Protein AF-A0A7C5XK31-F1 (afdb_monomer_lite)

Foldseek 3Di:
DDPPPPPPLLVLLLVLQVVVCVVPVDHDQLVSSCVVVVHDSVSSVVSVVVCVVVPND

Structure (mmCIF, N/CA/C/O backbone):
data_AF-A0A7C5XK31-F1
#
_entry.id   AF-A0A7C5XK31-F1
#
loop_
_atom_site.group_PDB
_atom_site.id
_atom_site.type_symbol
_atom_site.label_atom_id
_atom_site.label_alt_id
_atom_site.label_comp_id
_atom_site.label_asym_id
_atom_site.label_entity_id
_atom_site.label_seq_id
_atom_site.pdbx_PDB_ins_code
_atom_site.Cartn_x
_atom_site.Cartn_y
_atom_site.Cartn_z
_atom_site.occupancy
_atom_site.B_iso_or_equiv
_atom_site.auth_seq_id
_atom_site.auth_comp_id
_atom_site.auth_asym_id
_atom_site.auth_atom_id
_atom_site.pdbx_PDB_model_num
ATOM 1 N N . MET A 1 1 ? 4.768 -27.078 -7.355 1.00 38.94 1 MET A N 1
ATOM 2 C CA . MET A 1 1 ? 4.261 -25.757 -7.776 1.00 38.94 1 MET A CA 1
ATOM 3 C C . MET A 1 1 ? 5.132 -24.721 -7.082 1.00 38.94 1 MET A C 1
ATOM 5 O O . MET A 1 1 ? 5.063 -24.630 -5.864 1.00 38.94 1 MET A O 1
ATOM 9 N N . MET A 1 2 ? 6.059 -24.071 -7.792 1.00 39.78 2 MET A N 1
ATOM 10 C CA . MET A 1 2 ? 6.831 -22.975 -7.194 1.00 39.78 2 MET A CA 1
ATOM 11 C C . MET A 1 2 ? 5.884 -21.786 -7.051 1.00 39.78 2 MET A C 1
ATOM 13 O O . MET A 1 2 ? 5.386 -21.281 -8.050 1.00 39.78 2 MET A O 1
ATOM 17 N N . VAL A 1 3 ? 5.591 -21.384 -5.816 1.00 54.78 3 VAL A N 1
ATOM 18 C CA . VAL A 1 3 ? 4.994 -20.072 -5.562 1.00 54.78 3 VAL A CA 1
ATOM 19 C C . VAL A 1 3 ? 6.114 -19.076 -5.825 1.00 54.78 3 VAL A C 1
ATOM 21 O O . VAL A 1 3 ? 7.058 -19.000 -5.037 1.00 54.78 3 VAL A O 1
ATOM 24 N N . GLU A 1 4 ? 6.075 -18.382 -6.961 1.00 62.88 4 GLU A N 1
ATOM 25 C CA . GLU A 1 4 ? 7.000 -17.276 -7.184 1.00 62.88 4 GLU A CA 1
ATOM 26 C C . GLU A 1 4 ? 6.852 -16.283 -6.031 1.00 62.88 4 GLU A C 1
ATOM 28 O O . GLU A 1 4 ? 5.748 -15.874 -5.659 1.00 62.88 4 GLU A O 1
ATOM 33 N N . LYS A 1 5 ? 7.978 -15.953 -5.398 1.00 76.81 5 LYS A N 1
ATOM 34 C CA . LYS A 1 5 ? 7.977 -15.048 -4.257 1.00 76.81 5 LYS A CA 1
ATOM 35 C C . LYS A 1 5 ? 7.600 -13.663 -4.766 1.00 76.81 5 LYS A C 1
ATOM 37 O O . LYS A 1 5 ? 8.329 -13.085 -5.569 1.00 76.81 5 LYS A O 1
ATOM 42 N N . LEU A 1 6 ? 6.475 -13.142 -4.278 1.00 83.38 6 LEU A N 1
ATOM 43 C CA . LEU A 1 6 ? 6.020 -11.795 -4.597 1.00 83.38 6 LEU A CA 1
ATOM 44 C C . LEU A 1 6 ? 7.172 -10.798 -4.347 1.00 83.38 6 LEU A C 1
ATOM 46 O O . LEU A 1 6 ? 7.801 -10.873 -3.281 1.00 83.38 6 LEU A O 1
ATOM 50 N N . PRO A 1 7 ? 7.464 -9.873 -5.282 1.00 90.25 7 PRO A N 1
ATOM 51 C CA . PRO A 1 7 ? 8.442 -8.819 -5.053 1.00 90.25 7 PRO A CA 1
ATOM 52 C C . PRO A 1 7 ? 8.205 -8.119 -3.712 1.00 90.25 7 PRO A C 1
ATOM 54 O O . PRO A 1 7 ? 7.060 -7.876 -3.321 1.00 90.25 7 PRO A O 1
ATOM 57 N N . SER A 1 8 ? 9.283 -7.774 -3.005 1.00 91.12 8 SER A N 1
ATOM 58 C CA . SER A 1 8 ? 9.205 -7.217 -1.646 1.00 91.12 8 SER A CA 1
ATOM 59 C C . SER A 1 8 ? 8.301 -5.984 -1.565 1.00 91.12 8 SER A C 1
ATOM 61 O O . SER A 1 8 ? 7.510 -5.867 -0.635 1.00 91.12 8 SER A O 1
ATOM 63 N N . THR A 1 9 ? 8.340 -5.110 -2.573 1.00 94.38 9 THR A N 1
ATOM 64 C CA . THR A 1 9 ? 7.456 -3.941 -2.671 1.00 94.38 9 THR A CA 1
ATOM 65 C C . THR A 1 9 ? 5.978 -4.326 -2.716 1.00 94.38 9 THR A C 1
ATOM 67 O O . THR A 1 9 ? 5.168 -3.713 -2.026 1.00 94.38 9 THR A O 1
ATOM 70 N N . TYR A 1 10 ? 5.614 -5.357 -3.481 1.00 96.19 10 TYR A N 1
ATOM 71 C CA . TYR A 1 10 ? 4.229 -5.823 -3.571 1.00 96.19 10 TYR A CA 1
ATOM 72 C C . TYR A 1 10 ? 3.762 -6.428 -2.249 1.00 96.19 10 TYR A C 1
ATOM 74 O O . TYR A 1 10 ? 2.649 -6.142 -1.814 1.00 96.19 10 TYR A O 1
ATOM 82 N N . ALA A 1 11 ? 4.623 -7.199 -1.578 1.00 96.06 11 ALA A N 1
ATOM 83 C CA . ALA A 1 11 ? 4.304 -7.783 -0.278 1.00 96.06 11 ALA A CA 1
ATOM 84 C C . ALA A 1 11 ? 4.099 -6.695 0.788 1.00 96.06 11 ALA A C 1
ATOM 86 O O . ALA A 1 11 ? 3.104 -6.721 1.509 1.00 96.06 11 ALA A O 1
ATOM 87 N N . SER A 1 12 ? 4.984 -5.694 0.843 1.00 97.69 12 SER A N 1
ATOM 88 C CA . SER A 1 12 ? 4.857 -4.562 1.768 1.00 97.69 12 SER A CA 1
ATOM 89 C C . SER A 1 12 ? 3.581 -3.754 1.529 1.00 97.69 12 SER A C 1
ATOM 91 O O . SER A 1 12 ? 2.901 -3.387 2.485 1.00 97.69 12 SER A O 1
ATOM 93 N N . ILE A 1 13 ? 3.221 -3.508 0.266 1.00 98.06 13 ILE A N 1
ATOM 94 C CA . ILE A 1 13 ? 1.991 -2.788 -0.097 1.00 98.06 13 ILE A CA 1
ATOM 95 C C . ILE A 1 13 ? 0.746 -3.592 0.277 1.00 98.06 13 ILE A C 1
ATOM 97 O O . ILE A 1 13 ? -0.190 -3.024 0.835 1.00 98.06 13 ILE A O 1
ATOM 101 N N . LEU A 1 14 ? 0.733 -4.901 0.013 1.00 97.19 14 LEU A N 1
ATOM 102 C CA . LEU A 1 14 ? -0.397 -5.763 0.356 1.00 97.19 14 LEU A CA 1
ATOM 103 C C . LEU A 1 14 ? -0.592 -5.851 1.876 1.00 97.19 14 LEU A C 1
ATOM 105 O O . LEU A 1 14 ? -1.714 -5.704 2.357 1.00 97.19 14 LEU A O 1
ATOM 109 N N . ASN A 1 15 ? 0.494 -6.001 2.639 1.00 97.69 15 ASN A N 1
ATOM 110 C CA . ASN A 1 15 ? 0.443 -5.997 4.102 1.00 97.69 15 ASN A CA 1
ATOM 111 C C . ASN A 1 15 ? -0.077 -4.656 4.639 1.00 97.69 15 ASN A C 1
ATOM 113 O O . ASN A 1 15 ? -1.004 -4.636 5.446 1.00 97.69 15 ASN A O 1
ATOM 117 N N . ALA A 1 16 ? 0.446 -3.532 4.137 1.00 98.31 16 ALA A N 1
ATOM 118 C CA . ALA A 1 16 ? -0.018 -2.204 4.531 1.00 98.31 16 ALA A CA 1
ATOM 119 C C . ALA A 1 16 ? -1.506 -1.985 4.212 1.00 98.31 16 ALA A C 1
ATOM 121 O O . ALA A 1 16 ? -2.234 -1.434 5.037 1.00 98.31 16 ALA A O 1
ATOM 122 N N . LEU A 1 17 ? -1.968 -2.446 3.046 1.00 98.19 17 LEU A N 1
ATOM 123 C CA . LEU A 1 17 ? -3.375 -2.393 2.658 1.00 98.19 17 LEU A CA 1
ATOM 124 C C . LEU A 1 17 ? -4.259 -3.172 3.639 1.00 98.19 17 LEU A C 1
ATOM 126 O O . LEU A 1 17 ? -5.259 -2.633 4.114 1.00 98.19 17 LEU A O 1
ATOM 130 N N . VAL A 1 18 ? -3.897 -4.421 3.950 1.00 97.81 18 VAL A N 1
ATOM 131 C CA . VAL A 1 18 ? -4.664 -5.277 4.868 1.00 97.81 18 VAL A CA 1
ATOM 132 C C . VAL A 1 18 ? -4.699 -4.674 6.268 1.00 97.81 18 VAL A C 1
ATOM 134 O O . VAL A 1 18 ? -5.773 -4.591 6.858 1.00 97.81 18 VAL A O 1
ATOM 137 N N . GLU A 1 19 ? -3.567 -4.200 6.791 1.00 98.38 19 GLU A N 1
ATOM 138 C CA . GLU A 1 19 ? -3.500 -3.555 8.107 1.00 98.38 19 GLU A CA 1
ATOM 139 C C . GLU A 1 19 ? -4.428 -2.336 8.197 1.00 98.38 19 GLU A C 1
ATOM 141 O O . GLU A 1 19 ? -5.240 -2.233 9.120 1.00 98.38 19 GLU A O 1
ATOM 146 N N . LEU A 1 20 ? -4.355 -1.431 7.215 1.00 98.38 20 LEU A N 1
ATOM 147 C CA . LEU A 1 20 ? -5.185 -0.225 7.178 1.00 98.38 20 LEU A CA 1
ATOM 148 C C . LEU A 1 20 ? -6.674 -0.565 7.023 1.00 98.38 20 LEU A C 1
ATOM 150 O O . LEU A 1 20 ? -7.524 0.029 7.697 1.00 98.38 20 LEU A O 1
ATOM 154 N N . TYR A 1 21 ? -7.004 -1.546 6.179 1.00 98.19 21 TYR A N 1
ATOM 155 C CA . TYR A 1 21 ? -8.378 -2.014 6.012 1.00 98.19 21 TYR A CA 1
ATOM 156 C C . TYR A 1 21 ? -8.914 -2.645 7.297 1.00 98.19 21 TYR A C 1
ATOM 158 O O . TYR A 1 21 ? -10.043 -2.372 7.697 1.00 98.19 21 TYR A O 1
ATOM 166 N N . MET A 1 22 ? -8.116 -3.460 7.987 1.00 98.12 22 MET A N 1
ATOM 167 C CA . MET A 1 22 ? -8.536 -4.093 9.236 1.00 98.12 22 MET A CA 1
ATOM 168 C C . MET A 1 22 ? -8.778 -3.074 10.350 1.00 98.12 22 MET A C 1
ATOM 170 O O . MET A 1 22 ? -9.729 -3.256 11.110 1.00 98.12 22 MET A O 1
ATOM 174 N N . ALA A 1 23 ? -7.986 -2.001 10.406 1.00 98.06 23 ALA A N 1
ATOM 175 C CA . ALA A 1 23 ? -8.142 -0.930 11.387 1.00 98.06 23 ALA A CA 1
ATOM 176 C C . ALA A 1 23 ? -9.368 -0.038 11.128 1.00 98.06 23 ALA A C 1
ATOM 178 O O . ALA A 1 23 ? -10.010 0.418 12.071 1.00 98.06 23 ALA A O 1
ATOM 179 N N . THR A 1 24 ? -9.700 0.226 9.861 1.00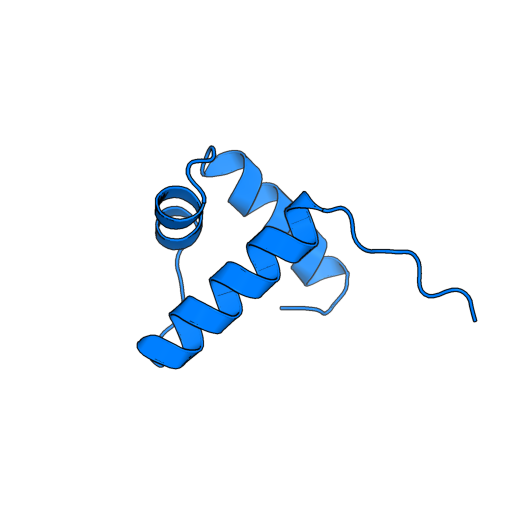 97.25 24 THR A N 1
ATOM 180 C CA . THR A 1 24 ? -10.719 1.231 9.498 1.00 97.25 24 THR A CA 1
ATOM 181 C C . THR A 1 24 ? -12.030 0.642 8.983 1.00 97.25 24 THR A C 1
ATOM 183 O O . THR A 1 24 ? -13.054 1.324 9.015 1.00 97.25 24 THR A O 1
ATOM 186 N N . LYS A 1 25 ? -12.000 -0.600 8.481 1.00 96.94 25 LYS A N 1
ATOM 187 C CA . LYS A 1 25 ? -13.083 -1.275 7.744 1.00 96.94 25 LYS A CA 1
ATOM 188 C C . LYS A 1 25 ? -13.625 -0.441 6.575 1.00 96.94 25 LYS A C 1
ATOM 190 O O . LYS A 1 25 ? -14.817 -0.471 6.279 1.00 96.94 25 LYS A O 1
ATOM 195 N N . ARG A 1 26 ? -12.751 0.329 5.917 1.00 96.06 26 ARG A N 1
ATOM 196 C CA . ARG A 1 26 ? -13.080 1.218 4.792 1.00 96.06 26 ARG A CA 1
ATOM 197 C C . ARG A 1 26 ? -12.121 1.004 3.621 1.00 96.06 26 ARG A C 1
ATOM 199 O O . ARG A 1 26 ? -10.999 0.558 3.846 1.00 96.06 26 ARG A O 1
ATOM 206 N N . PRO A 1 27 ? -12.522 1.345 2.382 1.00 96.44 27 PRO A N 1
ATOM 207 C CA . PRO A 1 27 ? -11.603 1.363 1.249 1.00 96.44 27 PRO A CA 1
ATOM 208 C C . PRO A 1 27 ? -10.381 2.244 1.533 1.00 96.44 27 PRO A C 1
ATOM 210 O O . PRO A 1 27 ? -10.524 3.360 2.034 1.00 96.44 27 PRO A O 1
ATOM 213 N N . ILE A 1 28 ? -9.194 1.744 1.194 1.00 98.19 28 ILE A N 1
ATOM 214 C CA . ILE A 1 28 ? -7.912 2.401 1.478 1.00 98.19 28 ILE A CA 1
ATOM 215 C C . ILE A 1 28 ? -7.396 3.092 0.221 1.00 98.19 28 ILE A C 1
ATOM 217 O O . ILE A 1 28 ? -7.405 2.504 -0.864 1.00 98.19 28 ILE A O 1
ATOM 221 N N . LYS A 1 29 ? -6.944 4.343 0.353 1.00 97.88 29 LYS A N 1
ATOM 222 C CA . LYS A 1 29 ? -6.380 5.102 -0.767 1.00 97.88 29 LYS A CA 1
ATOM 223 C C . LYS A 1 29 ? -4.894 4.786 -0.921 1.00 97.88 29 LYS A C 1
ATOM 225 O O . LYS A 1 29 ? -4.201 4.490 0.049 1.00 97.88 29 LYS A O 1
ATOM 230 N N . SER A 1 30 ? -4.373 4.940 -2.138 1.00 97.94 30 SER A N 1
ATOM 231 C CA . SER A 1 30 ? -2.934 4.799 -2.409 1.00 97.94 30 SER A CA 1
ATOM 232 C C . SER A 1 30 ? -2.078 5.723 -1.545 1.00 97.94 30 SER A C 1
ATOM 234 O O . SER A 1 30 ? -1.004 5.317 -1.109 1.00 97.94 30 SER A O 1
ATOM 236 N N . LYS A 1 31 ? -2.570 6.937 -1.265 1.00 98.56 31 LYS A N 1
ATOM 237 C CA . LYS A 1 31 ? -1.894 7.902 -0.394 1.00 98.56 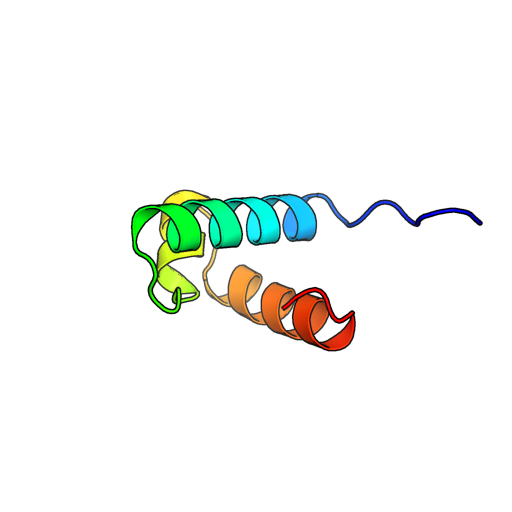31 LYS A CA 1
ATOM 238 C C . LYS A 1 31 ? -1.691 7.369 1.027 1.00 98.56 31 LYS A C 1
ATOM 240 O O . LYS A 1 31 ? -0.594 7.487 1.547 1.00 98.56 31 LYS A O 1
ATOM 245 N N . ASP A 1 32 ? -2.694 6.714 1.610 1.00 98.56 32 ASP A N 1
ATOM 246 C CA . ASP A 1 32 ? -2.605 6.200 2.985 1.00 98.56 32 ASP A CA 1
ATOM 247 C C . ASP A 1 32 ? -1.514 5.120 3.110 1.00 98.56 32 ASP A C 1
ATOM 249 O O . ASP A 1 32 ? -0.762 5.068 4.083 1.00 98.56 32 ASP A O 1
ATOM 253 N N . ILE A 1 33 ? -1.389 4.272 2.084 1.00 98.56 33 ILE A N 1
ATOM 254 C CA . ILE A 1 33 ? -0.338 3.251 1.999 1.00 98.56 33 ILE A CA 1
ATOM 255 C C . ILE A 1 33 ? 1.033 3.904 1.785 1.00 98.56 33 ILE A C 1
ATOM 257 O O . ILE A 1 33 ? 2.013 3.488 2.402 1.00 98.56 33 ILE A O 1
ATOM 261 N N . ALA A 1 34 ? 1.109 4.916 0.918 1.00 98.69 34 ALA A N 1
ATOM 262 C CA . ALA A 1 34 ? 2.337 5.650 0.627 1.00 98.69 34 ALA A CA 1
ATOM 263 C C . ALA A 1 34 ? 2.887 6.344 1.881 1.00 98.69 34 ALA A C 1
ATOM 265 O O . ALA A 1 34 ? 4.062 6.173 2.203 1.00 98.69 34 ALA A O 1
ATOM 266 N N . ASP A 1 35 ? 2.015 7.034 2.621 1.00 98.69 35 ASP A N 1
ATOM 267 C CA . ASP A 1 35 ? 2.342 7.719 3.871 1.00 98.69 35 ASP A CA 1
ATOM 268 C C . ASP A 1 35 ? 2.819 6.714 4.936 1.00 98.69 35 ASP A C 1
ATOM 270 O O . ASP A 1 35 ? 3.831 6.944 5.596 1.00 98.69 35 ASP A O 1
ATOM 274 N N . LYS A 1 36 ? 2.156 5.552 5.060 1.00 98.25 36 LYS A N 1
ATOM 275 C CA . LYS A 1 36 ? 2.554 4.487 6.001 1.00 98.25 36 LYS A CA 1
ATOM 276 C C . LYS A 1 36 ? 3.907 3.855 5.663 1.00 98.25 36 LYS A C 1
ATOM 278 O O . LYS A 1 36 ? 4.651 3.498 6.572 1.00 98.25 36 LYS A O 1
ATOM 283 N N . LEU A 1 37 ? 4.200 3.655 4.379 1.00 98.06 37 LEU A N 1
ATOM 284 C CA . LEU A 1 37 ? 5.421 2.982 3.925 1.00 98.06 37 LEU A CA 1
ATOM 285 C C . LEU A 1 37 ? 6.586 3.943 3.655 1.00 98.06 37 LEU A C 1
ATOM 287 O O . LEU A 1 37 ? 7.701 3.477 3.431 1.00 98.06 37 LEU A O 1
ATOM 291 N N . GLY A 1 38 ? 6.351 5.257 3.653 1.00 98.25 38 GLY A N 1
ATOM 292 C CA . GLY A 1 38 ? 7.368 6.256 3.327 1.00 98.25 38 GLY A CA 1
ATOM 293 C C . GLY A 1 38 ? 7.850 6.176 1.874 1.00 98.25 38 GLY A C 1
ATOM 294 O O . GLY A 1 38 ? 9.029 6.397 1.607 1.00 98.25 38 GLY A O 1
ATOM 295 N N . ILE A 1 39 ? 6.964 5.826 0.933 1.00 97.88 39 ILE A N 1
ATOM 296 C CA . ILE A 1 39 ? 7.299 5.677 -0.495 1.00 97.88 39 ILE A CA 1
ATOM 297 C C . ILE A 1 39 ? 6.433 6.569 -1.385 1.00 97.88 39 ILE A C 1
ATOM 299 O O . ILE A 1 39 ? 5.417 7.110 -0.963 1.00 97.88 39 ILE A O 1
ATOM 303 N N . ASN A 1 40 ? 6.819 6.709 -2.654 1.00 98.31 40 ASN A N 1
ATOM 304 C CA . ASN A 1 40 ? 6.061 7.499 -3.620 1.00 98.31 40 ASN A CA 1
ATOM 305 C C . ASN A 1 40 ? 4.671 6.888 -3.901 1.00 98.31 40 ASN A C 1
ATOM 307 O O . ASN A 1 40 ? 4.550 5.695 -4.191 1.00 98.31 40 ASN A O 1
ATOM 311 N N . GLU A 1 41 ? 3.624 7.719 -3.895 1.00 98.31 41 GLU A N 1
ATOM 312 C CA . GLU A 1 41 ? 2.248 7.275 -4.155 1.00 98.31 41 GLU A CA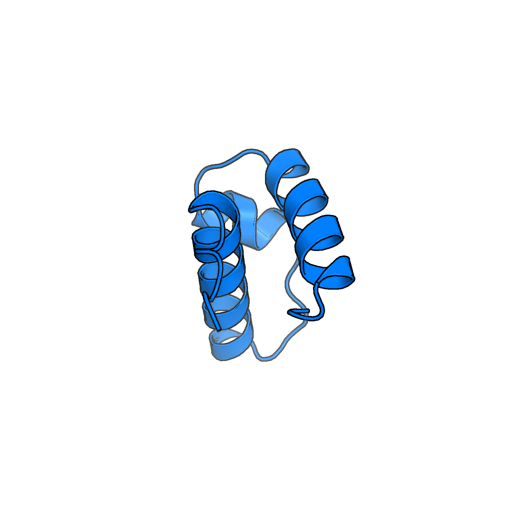 1
ATOM 313 C C . GLU A 1 41 ? 2.066 6.659 -5.556 1.00 98.31 41 GLU A C 1
ATOM 315 O O . GLU A 1 41 ? 1.314 5.699 -5.722 1.00 98.31 41 GLU A O 1
ATOM 320 N N . GLY A 1 42 ? 2.782 7.152 -6.569 1.00 98.31 42 GLY A N 1
ATOM 321 C CA . GLY A 1 42 ? 2.785 6.584 -7.919 1.00 98.31 42 GLY A CA 1
ATOM 322 C C . GLY A 1 42 ? 3.294 5.140 -7.949 1.00 98.31 42 GLY A C 1
ATOM 323 O O . GLY A 1 42 ? 2.698 4.294 -8.616 1.00 98.31 42 GLY A O 1
ATOM 324 N N . THR A 1 43 ? 4.319 4.820 -7.153 1.00 97.56 43 THR A N 1
ATOM 325 C CA . THR A 1 43 ? 4.805 3.440 -6.981 1.00 97.56 43 THR A CA 1
ATOM 326 C C . THR A 1 43 ? 3.725 2.543 -6.383 1.00 97.56 43 THR A C 1
ATOM 328 O O . THR A 1 43 ? 3.538 1.412 -6.842 1.00 97.56 43 THR A O 1
ATOM 331 N N . VAL A 1 44 ? 2.972 3.050 -5.399 1.00 98.50 44 VAL A N 1
ATOM 332 C CA . VAL A 1 44 ? 1.840 2.322 -4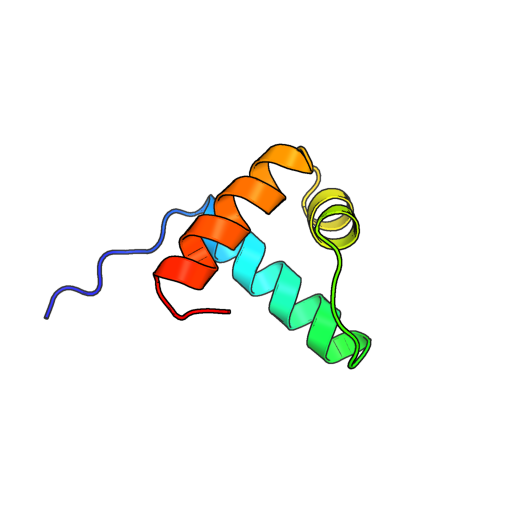.808 1.00 98.50 44 VAL A CA 1
ATOM 333 C C . VAL A 1 44 ? 0.763 2.063 -5.854 1.00 98.50 44 VAL A C 1
ATOM 335 O O . VAL A 1 44 ? 0.347 0.920 -6.017 1.00 98.50 44 VAL A O 1
ATOM 338 N N . ARG A 1 45 ? 0.345 3.086 -6.610 1.00 98.19 45 ARG A N 1
ATOM 339 C CA . ARG A 1 45 ? -0.690 2.949 -7.649 1.00 98.19 45 ARG A CA 1
ATOM 340 C C . ARG A 1 45 ? -0.303 1.914 -8.705 1.00 98.19 45 ARG A C 1
ATOM 342 O O . ARG A 1 45 ? -1.101 1.025 -8.990 1.00 98.19 45 ARG A O 1
ATOM 349 N N . ASN A 1 46 ? 0.928 1.971 -9.217 1.00 97.75 46 ASN A N 1
ATOM 350 C CA . ASN A 1 46 ? 1.427 1.001 -10.198 1.00 97.75 46 ASN A CA 1
ATOM 351 C C . ASN A 1 46 ? 1.419 -0.427 -9.635 1.00 97.75 46 ASN A C 1
ATOM 353 O O . ASN A 1 46 ? 0.982 -1.366 -10.299 1.00 97.75 46 ASN A O 1
ATOM 357 N N . SER A 1 47 ? 1.846 -0.582 -8.382 1.00 97.12 47 SER A N 1
ATOM 358 C CA . SER A 1 47 ? 1.837 -1.878 -7.703 1.00 97.12 47 SER A CA 1
ATOM 359 C C . SER A 1 47 ? 0.418 -2.391 -7.459 1.00 97.12 47 SER A C 1
ATOM 361 O O . SER A 1 47 ? 0.170 -3.576 -7.635 1.00 97.12 47 SER A O 1
ATOM 363 N N . MET A 1 48 ? -0.536 -1.523 -7.111 1.00 96.69 48 MET A N 1
ATOM 364 C CA . MET A 1 48 ? -1.942 -1.904 -6.943 1.00 96.69 48 MET A CA 1
ATOM 365 C C . MET A 1 48 ? -2.579 -2.367 -8.259 1.00 96.69 48 MET A C 1
ATOM 367 O O . MET A 1 48 ? -3.368 -3.308 -8.242 1.00 96.69 48 MET A O 1
ATOM 371 N N . VAL A 1 49 ? -2.227 -1.759 -9.398 1.00 97.12 49 VAL A N 1
ATOM 372 C CA . VAL A 1 49 ? -2.672 -2.233 -10.723 1.00 97.12 49 VAL A CA 1
ATOM 373 C C . VAL A 1 49 ? -2.158 -3.650 -10.987 1.00 97.12 49 VAL A C 1
ATOM 375 O O . VAL A 1 49 ? -2.945 -4.521 -11.356 1.00 97.12 49 VAL A O 1
ATOM 378 N N . ALA A 1 50 ? -0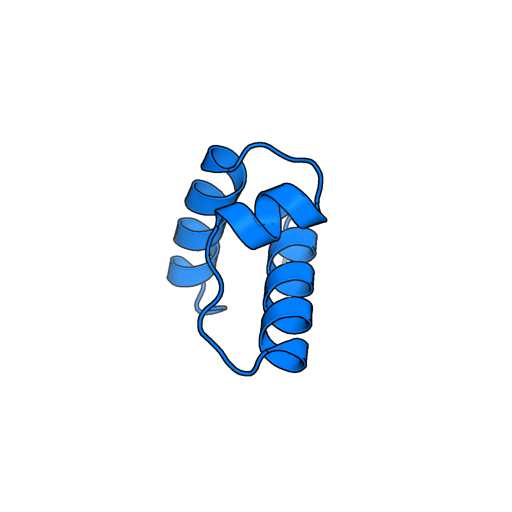.872 -3.908 -10.734 1.00 95.75 50 ALA A N 1
ATOM 379 C CA . ALA A 1 50 ? -0.295 -5.245 -10.870 1.00 95.75 50 ALA A CA 1
ATOM 380 C C . ALA A 1 50 ? -0.937 -6.259 -9.903 1.00 95.75 50 ALA A C 1
ATOM 382 O O . ALA A 1 50 ? -1.327 -7.348 -10.318 1.00 95.75 50 ALA A O 1
ATOM 383 N N . LEU A 1 51 ? -1.108 -5.894 -8.627 1.00 95.50 51 LEU A N 1
ATOM 384 C CA . LEU A 1 51 ? -1.753 -6.732 -7.609 1.00 95.50 51 LEU A CA 1
ATOM 385 C C . LEU A 1 51 ? -3.196 -7.09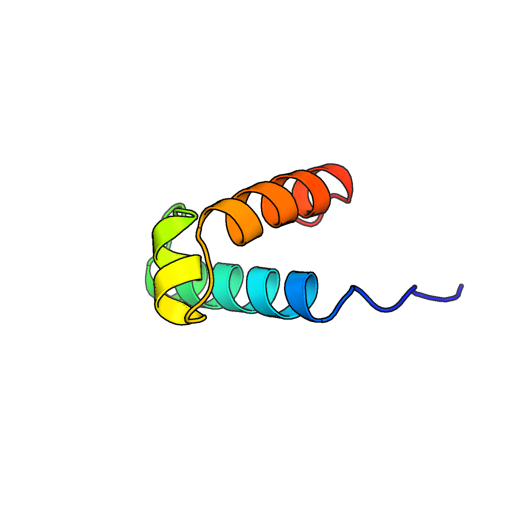7 -7.983 1.00 95.50 51 LEU A C 1
ATOM 387 O O . LEU A 1 51 ? -3.595 -8.245 -7.785 1.00 95.50 51 LEU A O 1
ATOM 391 N N . ARG A 1 52 ? -3.952 -6.160 -8.573 1.00 96.06 52 ARG A N 1
ATOM 392 C CA . ARG A 1 52 ? -5.304 -6.412 -9.093 1.00 96.06 52 ARG A CA 1
ATOM 393 C C . ARG A 1 52 ? -5.290 -7.395 -10.260 1.00 96.06 52 ARG A C 1
ATOM 395 O O . ARG A 1 52 ? -6.087 -8.324 -10.283 1.00 96.06 52 ARG A O 1
ATOM 402 N N . ALA A 1 53 ? -4.368 -7.225 -11.208 1.00 96.25 53 ALA A N 1
ATOM 403 C CA . ALA A 1 53 ? -4.224 -8.140 -12.343 1.00 96.25 53 ALA A CA 1
ATOM 404 C C . ALA A 1 53 ? -3.856 -9.573 -11.909 1.00 96.25 53 ALA A C 1
ATOM 406 O O . ALA A 1 53 ? -4.237 -10.532 -12.572 1.00 96.25 53 ALA A O 1
ATOM 407 N N . MET A 1 54 ? -3.158 -9.716 -10.779 1.00 94.06 54 MET A N 1
ATOM 408 C CA . MET A 1 54 ? -2.813 -11.007 -10.173 1.00 94.06 54 MET A CA 1
ATOM 409 C C . MET A 1 54 ? -3.919 -11.594 -9.273 1.00 94.06 54 MET A C 1
ATOM 411 O O . MET A 1 54 ? -3.774 -12.716 -8.798 1.00 94.06 54 MET A O 1
ATOM 415 N N . GLY A 1 55 ? -5.011 -10.864 -9.020 1.00 94.81 55 GLY A N 1
ATOM 416 C CA . GLY A 1 55 ? -6.134 -11.339 -8.204 1.00 94.81 55 GLY A CA 1
ATOM 417 C C . GLY A 1 55 ? -5.930 -11.244 -6.688 1.00 94.81 55 GLY A C 1
ATOM 418 O O . GLY A 1 55 ? -6.657 -11.894 -5.940 1.00 94.81 55 GLY A O 1
ATOM 419 N N . TYR A 1 56 ? -4.967 -10.445 -6.217 1.00 93.19 56 TYR A N 1
ATOM 420 C CA . TYR A 1 56 ? -4.783 -10.215 -4.779 1.00 93.19 56 TYR A CA 1
ATOM 421 C C . TYR A 1 56 ? -5.770 -9.186 -4.201 1.00 93.19 56 TYR A C 1
ATOM 423 O O . TYR A 1 56 ? -6.061 -9.256 -3.006 1.00 93.19 56 TYR A O 1
ATOM 431 N N . ILE A 1 57 ? -6.241 -8.221 -5.012 1.00 92.19 57 ILE A N 1
ATOM 432 C CA . ILE A 1 57 ? -7.101 -7.081 -4.608 1.00 92.19 57 ILE A CA 1
ATOM 433 C C . ILE A 1 57 ? -8.062 -6.619 -5.713 1.00 92.19 57 ILE A C 1
ATOM 435 O O . ILE A 1 57 ? -7.847 -6.981 -6.888 1.00 92.19 57 ILE A O 1
#

Radius of gyration: 11.32 Å; chains: 1; bounding box: 22×34×24 Å

pLDDT: mean 93.03, std 12.89, range [38.94, 98.69]

Secondary structure (DSSP, 8-state):
---PPPPHHHHHHHHHHHHHHHHH-SPPPHHHHHHHHTS-HHHHHHHHHHHHHTT--

Sequence (57 aa):
MMVEKLPSTYASILNALVELYMATKRPIKSKDIADKLGINEGTVRNSMVALRAMGYI